Protein AF-A0A8J8PNK0-F1 (afdb_monomer)

Mean predicted aligned error: 3.41 Å

Secondary structure (DSSP, 8-state):
--HHHHHHHHHHHHHHHHHHHHHHHHHHHHHHHHS--S-S-HHHHHHHHHHHHHHHHHHHHHHHHHHTT-TTHHHHHHHHHHHHHHHHHHHHHHH---HHHHHHHHHHHHHHHHHHHHHHHHHHHHHHHH-

Sequence (131 aa):
MDLRSLNRIVLISSSVLYSVNVILSLSLFTLLLIKPLPISNPDVKAILTAVPLISGVFNALILGMISMSLKYAEYYGISKSVLAIIIYSAYWLYFKPPFDILIFIISIMALCLIQIVDLYYYARIQKEMFG

Foldseek 3Di:
DDLVVLLVVLLVLLVVLLVVLLVLLVVLLVVCVVVNFPDPDPVVRVVLSCVSVVLSVLSVVLNVCSNVVHPCSLVSLLVSLVVLLVSLVCCCVPRVDDPVSVVSSVVSNVSSVVSNVSSVSSVVSSVVVPD

Structure (mmCIF, N/CA/C/O backbone):
data_AF-A0A8J8PNK0-F1
#
_entry.id   AF-A0A8J8PNK0-F1
#
loop_
_atom_site.group_PDB
_atom_site.id
_atom_site.type_symbol
_atom_site.label_atom_id
_atom_site.label_alt_id
_atom_site.label_comp_id
_atom_site.label_asym_id
_atom_site.label_entity_id
_atom_site.label_seq_id
_atom_site.pdbx_PDB_ins_code
_atom_site.Cartn_x
_atom_site.Cartn_y
_atom_site.Cartn_z
_atom_site.occupancy
_atom_site.B_iso_or_equiv
_atom_site.auth_seq_id
_atom_site.auth_comp_id
_atom_site.auth_asym_id
_atom_site.auth_atom_id
_atom_site.pdbx_PDB_model_num
ATOM 1 N N . MET A 1 1 ? -9.483 -5.947 27.517 1.00 68.62 1 MET A N 1
ATOM 2 C CA . MET A 1 1 ? -8.935 -4.684 26.983 1.00 68.62 1 MET A CA 1
ATOM 3 C C . MET A 1 1 ? -10.112 -3.768 26.705 1.00 68.62 1 MET A C 1
ATOM 5 O O . MET A 1 1 ? -11.109 -4.277 26.209 1.00 68.62 1 MET A O 1
ATOM 9 N N . ASP A 1 2 ? -10.070 -2.496 27.095 1.00 88.62 2 ASP A N 1
ATOM 10 C CA . ASP A 1 2 ? -11.190 -1.584 26.848 1.00 88.62 2 ASP A CA 1
ATOM 11 C C . ASP A 1 2 ? -11.233 -1.141 25.377 1.00 88.62 2 ASP A C 1
ATOM 13 O O . ASP A 1 2 ? -10.234 -1.167 24.651 1.00 88.62 2 ASP A O 1
ATOM 17 N N . LEU A 1 3 ? -12.419 -0.731 24.938 1.00 86.81 3 LEU A N 1
ATOM 18 C CA . LEU A 1 3 ? -12.709 -0.443 23.536 1.00 86.81 3 LEU A CA 1
ATOM 19 C C . LEU A 1 3 ? -11.894 0.74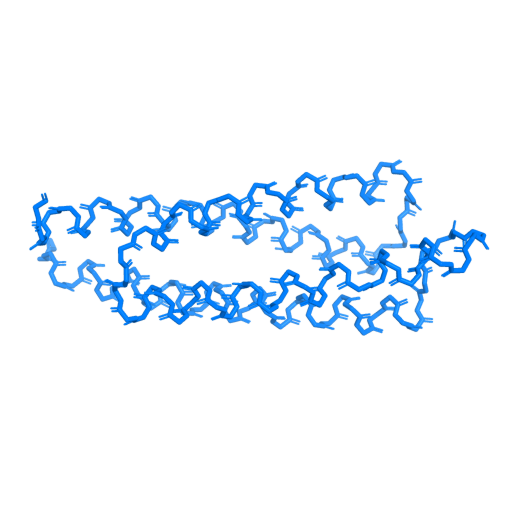5 22.993 1.00 86.81 3 LEU A C 1
ATOM 21 O O . LEU A 1 3 ? -11.477 0.748 21.836 1.00 86.81 3 LEU A O 1
ATOM 25 N N . ARG A 1 4 ? -11.573 1.722 23.854 1.00 86.69 4 ARG A N 1
ATOM 26 C CA . ARG A 1 4 ? -10.719 2.866 23.499 1.00 86.69 4 ARG A CA 1
ATOM 27 C C . ARG A 1 4 ? -9.266 2.456 23.281 1.00 86.69 4 ARG A C 1
ATOM 29 O O . ARG A 1 4 ? -8.643 2.955 22.344 1.00 86.69 4 ARG A O 1
ATOM 36 N N . SER A 1 5 ? -8.726 1.550 24.099 1.00 89.88 5 SER A N 1
ATOM 37 C CA . SER A 1 5 ? -7.367 1.043 23.883 1.00 89.88 5 SER A CA 1
ATOM 38 C C . SER A 1 5 ? -7.273 0.189 22.624 1.00 89.88 5 SER A C 1
ATOM 40 O O . SER A 1 5 ? -6.295 0.318 21.893 1.00 89.88 5 SER A O 1
ATOM 42 N N . LEU A 1 6 ? -8.293 -0.625 22.327 1.00 89.38 6 LEU A N 1
ATOM 43 C CA . LEU A 1 6 ? -8.363 -1.372 21.067 1.00 89.38 6 LEU A CA 1
ATOM 44 C C . LEU A 1 6 ? -8.383 -0.432 19.856 1.00 89.38 6 LEU A C 1
ATOM 46 O O . LEU A 1 6 ? -7.587 -0.616 18.939 1.00 89.38 6 LEU A O 1
ATOM 50 N N . ASN A 1 7 ? -9.209 0.620 19.887 1.00 90.06 7 ASN A N 1
ATOM 51 C CA . ASN A 1 7 ? -9.231 1.626 18.823 1.00 90.06 7 ASN A CA 1
ATOM 52 C C . ASN A 1 7 ? -7.860 2.297 18.651 1.00 90.06 7 ASN A C 1
ATOM 54 O O . ASN A 1 7 ? -7.367 2.439 17.537 1.00 90.06 7 ASN A O 1
ATOM 58 N N . ARG A 1 8 ? -7.195 2.664 19.754 1.00 91.19 8 ARG A N 1
ATOM 59 C CA . ARG A 1 8 ? -5.855 3.263 19.699 1.00 91.19 8 ARG A CA 1
ATOM 60 C C . ARG A 1 8 ? -4.831 2.321 19.063 1.00 91.19 8 ARG A C 1
ATOM 62 O O . ARG A 1 8 ? -4.023 2.790 18.269 1.00 91.19 8 ARG A O 1
ATOM 69 N N . ILE A 1 9 ? -4.860 1.029 19.394 1.00 92.50 9 ILE A N 1
ATOM 70 C CA . ILE A 1 9 ? -3.969 0.044 18.767 1.00 92.50 9 ILE A CA 1
ATOM 71 C C . ILE A 1 9 ? -4.207 -0.004 17.265 1.00 92.50 9 ILE A C 1
ATOM 73 O O . ILE A 1 9 ? -3.240 0.121 16.523 1.00 92.50 9 ILE A O 1
ATOM 77 N N . VAL A 1 10 ? -5.466 -0.117 16.839 1.00 92.62 10 VAL A N 1
ATOM 78 C CA . VAL A 1 10 ? -5.815 -0.200 15.415 1.00 92.62 10 VAL A CA 1
ATOM 79 C C . VAL A 1 10 ? -5.409 1.065 14.655 1.00 92.62 10 VAL A C 1
ATOM 81 O O . VAL A 1 10 ? -4.875 0.993 13.557 1.00 92.62 10 VAL A O 1
ATOM 84 N N . LEU A 1 11 ? -5.578 2.248 15.249 1.00 93.31 11 LEU A N 1
ATOM 85 C C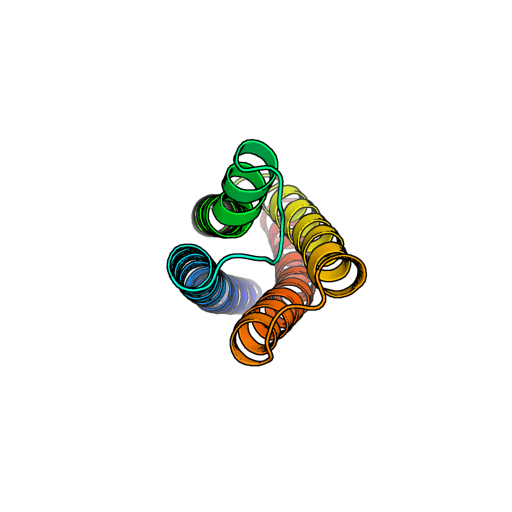A . LEU A 1 11 ? -5.128 3.495 14.624 1.00 93.31 11 LEU A CA 1
ATOM 86 C C . LEU A 1 11 ? -3.599 3.558 14.482 1.00 93.31 11 LEU A C 1
ATOM 88 O O . LEU A 1 11 ? -3.089 4.039 13.469 1.00 93.31 11 LEU A O 1
ATOM 92 N N . ILE A 1 12 ? -2.855 3.064 15.477 1.00 94.88 12 ILE A N 1
ATOM 93 C CA . ILE A 1 12 ? -1.388 3.013 15.425 1.00 94.88 12 ILE A CA 1
ATOM 94 C C . ILE A 1 12 ? -0.919 1.981 14.393 1.00 94.88 12 ILE A C 1
ATOM 96 O O . ILE A 1 12 ? -0.038 2.299 13.592 1.00 94.88 12 ILE A O 1
ATOM 100 N N . SER A 1 13 ? -1.499 0.777 14.371 1.00 94.88 13 SER A N 1
ATOM 101 C CA . SER A 1 13 ? -1.169 -0.244 13.369 1.00 94.88 13 SER A CA 1
ATOM 102 C C . SER A 1 13 ? -1.491 0.250 11.966 1.00 94.88 13 SER A C 1
ATOM 104 O O . SER A 1 13 ? -0.612 0.195 11.107 1.00 94.88 13 SER A O 1
ATOM 106 N N . SER A 1 14 ? -2.669 0.838 11.747 1.00 94.50 14 SER A N 1
ATOM 107 C CA . SER A 1 14 ? -3.025 1.503 10.491 1.00 94.50 14 SER A CA 1
ATOM 108 C C . SER A 1 14 ? -1.982 2.555 10.102 1.00 94.50 14 SER A C 1
ATOM 110 O O . SER A 1 14 ? -1.465 2.525 8.986 1.00 94.50 14 SER A O 1
ATOM 112 N N . SER A 1 15 ? -1.596 3.447 11.017 1.00 95.38 15 SER A N 1
ATOM 113 C CA . SER A 1 15 ? -0.586 4.476 10.738 1.00 95.38 15 SER A CA 1
ATOM 114 C C . SER A 1 15 ? 0.732 3.893 10.237 1.00 95.38 15 SER A C 1
ATOM 116 O O . SER A 1 15 ? 1.248 4.320 9.200 1.00 95.38 15 SER A O 1
ATOM 118 N N . VAL A 1 16 ? 1.238 2.856 10.904 1.00 97.06 16 VAL A N 1
ATOM 119 C CA . VAL A 1 16 ? 2.473 2.177 10.497 1.00 97.06 16 VAL A CA 1
ATOM 120 C C . VAL A 1 16 ? 2.294 1.468 9.155 1.00 97.06 16 VAL A C 1
ATOM 122 O O . VAL A 1 16 ? 3.074 1.702 8.233 1.00 97.06 16 VAL A O 1
ATOM 125 N N . LEU A 1 17 ? 1.259 0.638 9.012 1.00 97.12 17 LEU A N 1
ATOM 126 C CA . LEU A 1 17 ? 1.035 -0.181 7.818 1.00 97.12 17 LEU A CA 1
ATOM 127 C C . LEU A 1 17 ? 0.881 0.674 6.560 1.00 97.12 17 LEU A C 1
ATOM 129 O O . LEU A 1 17 ? 1.538 0.416 5.550 1.00 97.12 17 LEU A O 1
ATOM 133 N N . TYR A 1 18 ? 0.047 1.714 6.622 1.00 97.19 18 TYR A N 1
ATOM 134 C CA . TYR A 1 18 ? -0.170 2.599 5.483 1.00 97.19 18 TYR A CA 1
ATOM 135 C C . TYR A 1 18 ? 1.062 3.443 5.173 1.00 97.19 18 TYR A C 1
ATOM 137 O O . TYR A 1 18 ? 1.407 3.560 3.999 1.00 97.19 18 TYR A O 1
ATOM 145 N N . SER A 1 19 ? 1.776 3.957 6.179 1.00 97.69 19 SER A N 1
ATOM 146 C CA . SER A 1 19 ? 3.006 4.729 5.949 1.00 97.69 19 SER A CA 1
ATOM 147 C C . SER A 1 19 ? 4.095 3.888 5.284 1.00 97.69 19 SER A C 1
ATOM 149 O O . SER A 1 19 ? 4.707 4.323 4.309 1.00 97.69 19 SER A O 1
ATOM 151 N N . VAL A 1 20 ? 4.301 2.650 5.745 1.00 97.94 20 VAL A N 1
ATOM 152 C CA . VAL A 1 20 ? 5.256 1.726 5.115 1.00 97.94 20 VAL A CA 1
ATOM 153 C C . VAL A 1 20 ? 4.825 1.410 3.683 1.00 97.94 20 VAL A C 1
ATOM 155 O O . VAL A 1 20 ? 5.653 1.439 2.774 1.00 97.94 20 VAL A O 1
ATOM 158 N N . ASN A 1 21 ? 3.531 1.175 3.442 1.00 97.12 21 ASN A N 1
ATOM 159 C CA . ASN A 1 21 ? 3.032 0.895 2.096 1.00 97.12 21 ASN A CA 1
ATOM 160 C C . ASN A 1 21 ? 3.196 2.109 1.153 1.00 97.12 21 ASN A C 1
ATOM 162 O O . ASN A 1 21 ? 3.552 1.934 -0.013 1.00 97.12 21 ASN A O 1
ATOM 166 N N . VAL A 1 22 ? 3.028 3.345 1.644 1.00 98.00 22 VAL A N 1
ATOM 167 C CA . VAL A 1 22 ? 3.347 4.577 0.891 1.00 98.00 22 VAL A CA 1
ATOM 168 C C . VAL A 1 22 ? 4.822 4.605 0.495 1.00 98.00 22 VAL A C 1
ATOM 170 O O . VAL A 1 22 ? 5.127 4.793 -0.683 1.00 98.00 22 VAL A O 1
ATOM 173 N N . ILE A 1 23 ? 5.729 4.379 1.451 1.00 98.12 23 ILE A N 1
ATOM 174 C CA . ILE A 1 23 ? 7.178 4.392 1.204 1.00 98.12 23 ILE A CA 1
ATOM 175 C C . ILE A 1 23 ? 7.541 3.350 0.146 1.00 98.12 23 ILE A C 1
ATOM 177 O O . ILE A 1 23 ? 8.154 3.696 -0.861 1.00 98.12 23 ILE A O 1
ATOM 181 N N . LEU A 1 24 ? 7.101 2.101 0.314 1.00 97.69 24 LEU A N 1
ATOM 182 C CA . LEU A 1 24 ? 7.387 1.032 -0.646 1.00 97.69 24 LEU A CA 1
ATOM 183 C C . LEU A 1 24 ? 6.806 1.320 -2.033 1.00 97.69 24 LEU A C 1
ATOM 185 O O . LEU A 1 24 ? 7.457 1.044 -3.038 1.00 97.69 24 LEU A O 1
ATOM 189 N N . SER A 1 25 ? 5.608 1.903 -2.099 1.00 97.50 25 SER A N 1
ATOM 190 C CA . SER A 1 25 ? 4.965 2.284 -3.359 1.00 97.50 25 SER A CA 1
ATOM 191 C C . SER A 1 25 ? 5.762 3.364 -4.106 1.00 97.50 25 SER A C 1
ATOM 193 O O . SER A 1 25 ? 5.976 3.248 -5.314 1.00 97.50 25 SER A O 1
ATOM 195 N N . LEU A 1 26 ? 6.264 4.381 -3.396 1.00 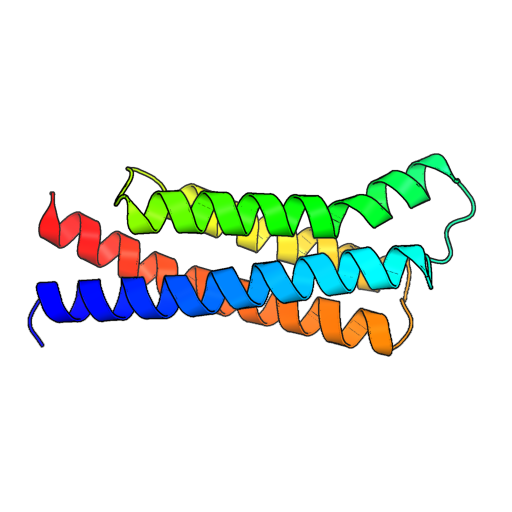97.56 26 LEU A N 1
ATOM 196 C CA . LEU A 1 26 ? 7.125 5.428 -3.961 1.00 97.56 26 LEU A CA 1
ATOM 197 C C . LEU A 1 26 ? 8.504 4.892 -4.364 1.00 97.56 26 LEU A C 1
ATOM 199 O O . LEU A 1 26 ? 9.033 5.261 -5.417 1.00 97.56 26 LEU A O 1
ATOM 203 N N . SER A 1 27 ? 9.081 3.992 -3.567 1.00 97.38 27 SER A N 1
ATOM 204 C CA . SER A 1 27 ? 10.330 3.312 -3.911 1.00 97.38 27 SER A CA 1
ATOM 205 C C . SER A 1 27 ? 10.173 2.466 -5.174 1.00 97.38 27 SER A C 1
ATOM 207 O O . SER A 1 27 ? 11.017 2.550 -6.063 1.00 97.38 27 SER A O 1
ATOM 209 N N . LEU A 1 28 ? 9.072 1.717 -5.306 1.00 96.88 28 LEU A N 1
ATOM 210 C CA . LEU A 1 28 ? 8.777 0.932 -6.504 1.00 96.88 28 LEU A CA 1
ATOM 211 C C . LEU A 1 28 ? 8.575 1.827 -7.733 1.00 96.88 28 LEU A C 1
ATOM 213 O O . LEU A 1 28 ? 9.129 1.533 -8.788 1.00 96.88 28 LEU A O 1
ATOM 217 N N . PHE A 1 29 ? 7.839 2.934 -7.602 1.00 97.19 29 PHE A N 1
ATOM 218 C CA . PHE A 1 29 ? 7.710 3.938 -8.665 1.00 97.19 29 PHE A CA 1
ATOM 219 C C . PHE A 1 29 ? 9.084 4.428 -9.144 1.00 97.19 29 PHE A C 1
ATOM 221 O O . PHE A 1 29 ? 9.390 4.386 -10.334 1.00 97.19 29 PHE A O 1
ATOM 228 N N . THR A 1 30 ? 9.936 4.827 -8.199 1.00 96.50 30 THR A N 1
ATOM 229 C CA . THR A 1 30 ? 11.285 5.331 -8.487 1.00 96.50 30 THR A CA 1
ATOM 230 C C . THR A 1 30 ? 12.147 4.263 -9.160 1.00 96.50 30 THR A C 1
ATOM 232 O O . THR A 1 30 ? 12.848 4.542 -10.130 1.00 96.50 30 THR A O 1
ATOM 235 N N . LEU A 1 31 ? 12.056 3.015 -8.696 1.00 95.81 31 LEU A N 1
ATOM 236 C CA . LEU A 1 31 ? 12.778 1.895 -9.289 1.00 95.81 31 LEU A CA 1
ATOM 237 C C . LEU A 1 31 ? 12.319 1.618 -10.725 1.00 95.81 31 LEU A C 1
ATOM 239 O O . LEU A 1 31 ? 13.165 1.378 -11.578 1.00 95.81 31 LEU A O 1
ATOM 243 N N . LEU A 1 32 ? 11.018 1.707 -11.016 1.00 95.06 32 LEU A N 1
ATOM 244 C CA . LEU A 1 32 ? 10.474 1.527 -12.367 1.00 95.06 32 LEU A CA 1
ATOM 245 C C . LEU A 1 32 ? 10.836 2.667 -13.331 1.00 95.06 32 LEU A C 1
ATOM 247 O O . LEU A 1 32 ? 10.844 2.450 -14.542 1.00 95.06 32 LEU A O 1
ATOM 251 N N . LEU A 1 33 ? 11.165 3.862 -12.831 1.00 94.69 33 LEU A N 1
ATOM 252 C CA . LEU A 1 33 ? 11.733 4.927 -13.666 1.00 94.69 33 LEU A CA 1
ATOM 253 C C . LEU A 1 33 ? 13.167 4.603 -14.108 1.00 94.69 33 LEU A C 1
ATOM 255 O O . LEU A 1 33 ? 13.540 4.902 -15.239 1.00 94.69 33 LEU A O 1
ATOM 259 N N . ILE A 1 34 ? 13.960 3.982 -13.231 1.00 93.75 34 ILE A N 1
ATOM 260 C CA . ILE A 1 34 ? 15.369 3.639 -13.495 1.00 93.75 34 ILE A CA 1
ATOM 261 C C . ILE A 1 34 ? 15.479 2.324 -14.280 1.00 93.75 34 ILE A C 1
ATOM 263 O O . ILE A 1 34 ? 16.258 2.212 -15.224 1.00 93.75 34 ILE A O 1
ATOM 267 N N . LYS A 1 35 ? 14.699 1.317 -13.881 1.00 91.19 35 LYS A N 1
ATOM 268 C CA . LYS A 1 35 ? 14.636 -0.028 -14.462 1.00 91.19 35 LYS A CA 1
ATOM 269 C C . LYS A 1 35 ? 13.193 -0.308 -14.910 1.00 91.19 35 LYS A C 1
ATOM 271 O O . LYS A 1 35 ? 12.440 -0.950 -14.175 1.00 91.19 35 LYS A O 1
ATOM 276 N N . PRO A 1 36 ? 12.776 0.189 -16.085 1.00 88.88 36 PRO A N 1
ATOM 277 C CA . PRO A 1 36 ? 11.406 0.025 -1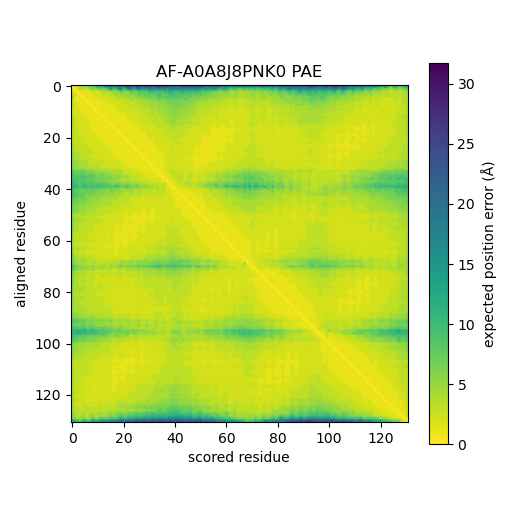6.548 1.00 88.88 36 PRO A CA 1
ATOM 278 C C . PRO A 1 36 ? 11.063 -1.433 -16.856 1.00 88.88 36 PRO A C 1
ATOM 280 O O . PRO A 1 36 ? 11.929 -2.252 -17.166 1.00 88.88 36 PRO A O 1
ATOM 283 N N . LEU A 1 37 ? 9.764 -1.737 -16.818 1.00 88.06 37 LEU A N 1
ATOM 284 C CA . LEU A 1 37 ? 9.238 -3.023 -17.271 1.00 88.06 37 LEU A CA 1
ATOM 285 C C . LEU A 1 37 ? 9.590 -3.260 -18.755 1.00 88.06 37 LEU A C 1
ATOM 287 O O . LEU A 1 37 ? 9.657 -2.292 -19.522 1.00 88.06 37 LEU A O 1
ATOM 291 N N . PRO A 1 38 ? 9.776 -4.525 -19.183 1.00 88.06 38 PRO A N 1
ATOM 292 C CA . PRO A 1 38 ? 10.136 -4.884 -20.556 1.00 88.06 38 PRO A CA 1
ATOM 293 C C . PRO A 1 38 ? 8.945 -4.716 -21.518 1.00 88.06 38 PRO A C 1
ATOM 295 O O . PRO A 1 38 ? 8.378 -5.682 -22.020 1.00 88.06 38 PRO A O 1
ATOM 298 N N . ILE A 1 39 ? 8.539 -3.467 -21.752 1.00 88.50 39 ILE A N 1
ATOM 299 C CA . ILE A 1 39 ? 7.365 -3.084 -22.541 1.00 88.50 39 ILE A CA 1
ATOM 300 C C . ILE A 1 39 ? 7.816 -2.188 -23.690 1.00 88.50 39 ILE A C 1
ATOM 302 O O . ILE A 1 39 ? 8.450 -1.153 -23.478 1.00 88.50 39 ILE A O 1
ATOM 306 N N . SER A 1 40 ? 7.469 -2.587 -24.913 1.00 89.44 40 SER A N 1
ATOM 307 C CA . SER A 1 40 ? 7.842 -1.876 -26.138 1.00 89.44 40 SER A CA 1
ATOM 308 C C . SER A 1 40 ? 7.047 -0.585 -26.342 1.00 89.44 40 SER A C 1
ATOM 310 O O . SER A 1 40 ? 7.606 0.410 -26.796 1.00 89.44 40 SER A O 1
ATOM 312 N N . ASN A 1 41 ? 5.757 -0.580 -25.988 1.00 93.25 41 ASN A N 1
ATOM 313 C CA . ASN A 1 41 ? 4.899 0.592 -26.137 1.00 93.25 41 ASN A CA 1
ATOM 314 C C . ASN A 1 41 ? 5.207 1.643 -25.039 1.00 93.25 41 ASN A C 1
ATOM 316 O O . ASN A 1 41 ? 5.047 1.341 -23.850 1.00 93.25 41 ASN A O 1
ATOM 320 N N . PRO A 1 42 ? 5.630 2.869 -25.406 1.00 89.81 42 PRO A N 1
ATOM 321 C CA . PRO A 1 42 ? 6.033 3.895 -24.446 1.00 89.81 42 PRO A CA 1
ATOM 322 C C . PRO A 1 42 ? 4.875 4.422 -23.589 1.00 89.81 42 PRO A C 1
ATOM 324 O O . PRO A 1 42 ? 5.092 4.681 -22.405 1.00 89.81 42 PRO A O 1
ATOM 327 N N . ASP A 1 43 ? 3.664 4.516 -24.137 1.00 92.56 43 ASP A N 1
ATOM 328 C CA . ASP A 1 43 ? 2.483 5.014 -23.422 1.00 92.56 43 ASP A CA 1
ATOM 329 C C . ASP A 1 43 ? 2.045 4.016 -22.349 1.00 92.56 43 ASP A C 1
ATOM 331 O O . ASP A 1 43 ? 1.867 4.362 -21.180 1.00 92.56 43 ASP A O 1
ATOM 335 N N . VAL A 1 44 ? 1.962 2.735 -22.723 1.00 90.81 44 VAL A N 1
ATOM 336 C CA . VAL A 1 44 ? 1.625 1.645 -21.793 1.00 90.81 44 VAL A CA 1
ATOM 337 C C . VAL A 1 44 ? 2.668 1.546 -20.683 1.00 90.81 44 VAL A C 1
ATOM 339 O O . VAL A 1 44 ? 2.324 1.397 -19.510 1.00 90.81 44 VAL A O 1
ATOM 342 N N . LYS A 1 45 ? 3.950 1.685 -21.035 1.00 91.75 45 LYS A N 1
ATOM 343 C CA . LYS A 1 45 ? 5.047 1.718 -20.068 1.00 91.75 45 LYS A CA 1
ATOM 344 C C . LYS A 1 45 ? 4.888 2.874 -19.077 1.00 91.75 45 LYS A C 1
ATOM 346 O O . LYS A 1 45 ? 5.015 2.643 -17.881 1.00 91.75 45 LYS A O 1
ATOM 351 N N . ALA A 1 46 ? 4.575 4.085 -19.538 1.00 92.06 46 ALA A N 1
ATOM 352 C CA . ALA A 1 46 ? 4.378 5.241 -18.661 1.00 92.06 46 ALA A CA 1
ATOM 353 C C . ALA A 1 46 ? 3.207 5.036 -17.685 1.00 92.06 46 ALA A C 1
ATOM 355 O O . ALA A 1 46 ? 3.354 5.282 -16.486 1.00 92.06 46 ALA A O 1
ATOM 356 N N . ILE A 1 47 ? 2.077 4.517 -18.178 1.00 93.00 47 ILE A N 1
ATOM 357 C CA . ILE A 1 47 ? 0.898 4.211 -17.355 1.00 93.00 47 ILE A CA 1
ATOM 358 C C . ILE A 1 47 ? 1.254 3.192 -16.268 1.00 93.00 47 ILE A C 1
ATOM 360 O O . ILE A 1 47 ? 0.983 3.422 -15.089 1.00 93.00 47 ILE A O 1
ATOM 364 N N . LEU A 1 48 ? 1.900 2.085 -16.639 1.00 92.88 48 LEU A N 1
ATOM 365 C CA . LEU A 1 48 ? 2.251 1.024 -15.693 1.00 92.88 48 LEU A CA 1
ATOM 366 C C . LEU A 1 48 ? 3.341 1.453 -14.707 1.00 92.88 48 LEU A C 1
ATOM 368 O O . LEU A 1 48 ? 3.324 1.041 -13.545 1.00 92.88 48 LEU A O 1
ATOM 372 N N . THR A 1 49 ? 4.255 2.326 -15.122 1.00 94.38 49 THR A N 1
ATOM 373 C CA . THR A 1 49 ? 5.205 2.942 -14.198 1.00 94.38 49 THR A CA 1
ATOM 374 C C . THR A 1 49 ? 4.495 3.840 -13.189 1.00 94.38 49 THR A C 1
ATOM 376 O O . THR A 1 49 ? 4.919 3.859 -12.046 1.00 94.38 49 THR A O 1
ATOM 379 N N . ALA A 1 50 ? 3.401 4.527 -13.538 1.00 95.69 50 ALA A N 1
ATOM 380 C CA . ALA A 1 50 ? 2.676 5.417 -12.621 1.00 95.69 50 ALA A CA 1
ATOM 381 C C . ALA A 1 50 ? 1.801 4.693 -11.576 1.00 95.69 50 ALA A C 1
ATOM 383 O O . ALA A 1 50 ? 1.476 5.267 -10.536 1.00 95.69 50 ALA A O 1
ATOM 384 N N . VAL A 1 51 ? 1.427 3.432 -11.804 1.00 95.81 51 VAL A N 1
ATOM 385 C CA . VAL A 1 51 ? 0.545 2.659 -10.905 1.00 95.81 51 VAL A CA 1
ATOM 386 C C . VAL A 1 51 ? 1.018 2.623 -9.442 1.00 95.81 51 VAL A C 1
ATOM 388 O O . VAL A 1 51 ? 0.189 2.868 -8.562 1.00 95.81 51 VAL A O 1
ATOM 391 N N . PRO A 1 52 ? 2.301 2.360 -9.115 1.00 96.69 52 PRO A N 1
ATOM 392 C CA . PRO A 1 52 ? 2.758 2.397 -7.730 1.00 96.69 52 PRO A CA 1
ATOM 393 C C . PRO A 1 52 ? 2.611 3.777 -7.095 1.00 96.69 52 PRO A C 1
ATOM 395 O O . PRO A 1 52 ? 2.192 3.865 -5.947 1.00 96.69 52 PRO A O 1
ATOM 398 N N . LEU A 1 53 ? 2.854 4.858 -7.840 1.00 96.81 53 LEU A N 1
ATOM 399 C CA . LEU A 1 53 ? 2.633 6.213 -7.334 1.00 96.81 53 LEU A CA 1
ATOM 400 C C . LEU A 1 53 ? 1.159 6.428 -6.969 1.00 96.81 53 LEU A C 1
ATOM 402 O O . LEU A 1 53 ? 0.860 6.882 -5.866 1.00 96.81 53 LEU A O 1
ATOM 406 N N . ILE A 1 54 ? 0.241 6.033 -7.855 1.00 96.44 54 ILE A N 1
ATOM 407 C CA . ILE A 1 54 ? -1.206 6.110 -7.612 1.00 96.44 54 ILE A CA 1
ATOM 408 C C . ILE A 1 54 ? -1.581 5.297 -6.362 1.00 96.44 54 ILE A C 1
ATOM 410 O O . ILE A 1 54 ? -2.271 5.804 -5.478 1.00 96.44 54 ILE A O 1
ATOM 414 N N . SER A 1 55 ? -1.075 4.067 -6.234 1.00 95.88 55 SER A N 1
ATOM 415 C CA . SER A 1 55 ? -1.271 3.227 -5.041 1.00 95.88 55 SER A CA 1
ATOM 416 C C . SER A 1 55 ? -0.774 3.910 -3.760 1.00 95.88 55 SER A C 1
ATOM 418 O O . SER A 1 55 ? -1.468 3.879 -2.739 1.00 95.88 55 SER A O 1
ATOM 420 N N . GLY A 1 56 ? 0.393 4.562 -3.812 1.00 96.56 56 GLY A N 1
ATOM 421 C CA . GLY A 1 56 ? 0.952 5.345 -2.709 1.00 96.56 56 GLY A CA 1
ATOM 422 C C . GLY A 1 56 ? 0.045 6.506 -2.300 1.00 96.56 56 GLY A C 1
ATOM 423 O O . GLY A 1 56 ? -0.265 6.652 -1.121 1.00 96.56 56 GLY A O 1
ATOM 424 N N . VAL A 1 57 ? -0.462 7.277 -3.264 1.00 97.44 57 VAL A N 1
ATOM 425 C CA . VAL A 1 57 ? -1.401 8.381 -2.998 1.00 97.44 57 VAL A CA 1
ATOM 426 C C . VAL A 1 57 ? -2.677 7.871 -2.329 1.00 97.44 57 VAL A C 1
ATOM 428 O O . VAL A 1 57 ? -3.086 8.412 -1.304 1.00 97.44 57 VAL A O 1
ATOM 431 N N . PHE A 1 58 ? -3.280 6.794 -2.841 1.00 97.06 58 PHE A N 1
ATOM 432 C CA . PHE A 1 58 ? -4.479 6.232 -2.216 1.00 97.06 58 PHE A CA 1
ATOM 433 C C . PHE A 1 58 ? -4.217 5.703 -0.804 1.00 97.06 58 PHE A C 1
ATOM 435 O O . PHE A 1 58 ? -5.050 5.916 0.071 1.00 97.06 58 PHE A O 1
ATOM 442 N N . ASN A 1 59 ? -3.069 5.065 -0.544 1.00 96.81 59 ASN A N 1
ATOM 443 C CA . ASN A 1 59 ? -2.702 4.667 0.820 1.00 96.81 59 ASN A CA 1
ATOM 444 C C . ASN A 1 59 ? -2.661 5.878 1.768 1.00 96.81 59 ASN A C 1
ATOM 446 O O . ASN A 1 59 ? -3.198 5.804 2.870 1.00 96.81 59 ASN A O 1
ATOM 450 N N . ALA A 1 60 ? -2.056 6.990 1.343 1.00 97.12 60 ALA A N 1
ATOM 451 C CA . ALA A 1 60 ? -1.992 8.205 2.152 1.00 97.12 60 ALA A CA 1
ATOM 452 C C . ALA A 1 60 ? -3.386 8.806 2.403 1.00 97.12 60 ALA A C 1
ATOM 454 O O . ALA A 1 60 ? -3.693 9.206 3.525 1.00 97.12 60 ALA A O 1
ATOM 455 N N . LEU A 1 61 ? -4.254 8.813 1.384 1.00 97.00 61 LEU A N 1
ATOM 456 C CA . LEU A 1 61 ? -5.641 9.261 1.526 1.00 97.00 61 LEU A CA 1
ATOM 457 C C . LEU A 1 61 ? -6.410 8.393 2.526 1.00 97.00 61 LEU A C 1
ATOM 459 O O . LEU A 1 61 ? -7.018 8.930 3.448 1.00 97.00 61 LEU A O 1
ATOM 463 N N . ILE A 1 62 ? -6.339 7.066 2.395 1.00 96.31 62 ILE A N 1
ATOM 464 C CA . ILE A 1 62 ? -7.026 6.130 3.295 1.00 96.31 62 ILE A CA 1
ATOM 465 C C . ILE A 1 62 ? -6.514 6.279 4.733 1.00 96.31 62 ILE A C 1
ATOM 467 O O . ILE A 1 62 ? -7.317 6.307 5.662 1.00 96.31 62 ILE A O 1
ATOM 471 N N . LEU A 1 63 ? -5.206 6.459 4.931 1.00 96.50 63 LEU A N 1
ATOM 472 C CA . LEU A 1 63 ? -4.647 6.755 6.250 1.00 96.50 63 LEU A CA 1
ATOM 473 C C . LEU A 1 63 ? -5.252 8.030 6.856 1.00 96.50 63 LEU A C 1
ATOM 475 O O . LEU A 1 63 ? -5.613 8.042 8.034 1.00 96.50 63 LEU A O 1
ATOM 479 N N . GLY A 1 64 ? -5.399 9.088 6.056 1.00 95.31 64 GLY A N 1
ATOM 480 C CA . GLY A 1 64 ? -6.080 10.312 6.477 1.00 95.31 64 GLY A CA 1
ATOM 481 C C . GLY A 1 64 ? -7.533 10.052 6.881 1.00 95.31 64 GLY A C 1
ATOM 482 O O . GLY A 1 64 ? -7.962 10.495 7.946 1.00 95.31 64 GLY A O 1
ATOM 483 N N . MET A 1 65 ? -8.264 9.265 6.087 1.00 95.25 65 MET A N 1
ATOM 484 C CA . MET A 1 65 ? -9.652 8.892 6.382 1.00 95.25 65 MET A CA 1
ATOM 485 C C . MET A 1 65 ? -9.783 8.113 7.696 1.00 95.25 65 MET A C 1
ATOM 487 O O . MET A 1 65 ? -10.639 8.446 8.512 1.00 95.25 65 MET A O 1
ATOM 491 N N . ILE A 1 66 ? -8.921 7.116 7.924 1.00 93.75 66 ILE A N 1
ATOM 492 C CA . ILE A 1 66 ? -8.896 6.313 9.158 1.00 93.75 66 ILE A CA 1
ATOM 493 C C . ILE A 1 66 ? -8.583 7.207 10.362 1.00 93.75 66 ILE A C 1
ATOM 495 O O . ILE A 1 66 ? -9.271 7.150 11.380 1.00 93.75 66 ILE A O 1
ATOM 499 N N . SER A 1 67 ? -7.579 8.078 10.224 1.00 91.38 67 SER A N 1
ATOM 500 C CA . SER A 1 67 ? -7.133 8.991 11.285 1.00 91.38 67 SER A CA 1
ATOM 501 C C . SER A 1 67 ? -8.222 9.987 11.693 1.00 91.38 67 SER A C 1
ATOM 503 O O . SER A 1 67 ? -8.353 10.317 12.869 1.00 91.38 67 SER A O 1
ATOM 505 N N . MET A 1 68 ? -9.035 10.437 10.734 1.00 91.00 68 MET A N 1
ATOM 506 C CA . MET A 1 68 ? -10.197 11.305 10.964 1.00 91.00 68 MET A CA 1
ATOM 507 C C . MET A 1 68 ? -11.472 10.532 11.329 1.00 91.00 68 MET A C 1
ATOM 509 O O . MET A 1 68 ? -12.515 11.144 11.538 1.00 91.00 68 MET A O 1
ATOM 513 N N . SER A 1 69 ? -11.401 9.200 11.411 1.00 87.56 69 SER A N 1
ATOM 514 C CA . SER A 1 69 ? -12.546 8.315 11.648 1.00 87.56 69 SER A CA 1
ATOM 515 C C . SER A 1 69 ? -13.716 8.556 10.685 1.00 87.56 69 SER A C 1
ATOM 517 O O . SER A 1 69 ? -14.879 8.588 11.084 1.00 87.56 69 SER A O 1
ATOM 519 N N . LEU A 1 70 ? -13.406 8.772 9.402 1.00 89.06 70 LEU A N 1
ATOM 520 C CA . LEU A 1 70 ? -14.425 9.012 8.384 1.00 89.06 70 LEU A CA 1
ATOM 521 C C . LEU A 1 70 ? -15.211 7.739 8.077 1.00 89.06 70 LEU A C 1
ATOM 523 O O . LEU A 1 70 ? -14.659 6.643 7.970 1.00 89.06 70 LEU A O 1
ATOM 527 N N . LYS A 1 71 ? -16.512 7.917 7.844 1.00 84.44 71 LYS A N 1
ATOM 528 C CA . LYS A 1 71 ? -17.400 6.832 7.435 1.00 84.44 71 LYS A CA 1
ATOM 529 C C . LYS A 1 71 ? -16.890 6.184 6.143 1.00 84.44 71 LYS A C 1
ATOM 531 O O . LYS A 1 71 ? -16.536 6.883 5.193 1.00 84.44 71 LYS A O 1
ATOM 536 N N . TYR A 1 72 ? -16.926 4.856 6.104 1.00 87.38 72 TYR A N 1
ATOM 537 C CA . TYR A 1 72 ? -16.538 4.018 4.970 1.00 87.38 72 TYR A CA 1
ATOM 538 C C . TYR A 1 72 ? -15.038 3.947 4.650 1.00 87.38 72 TYR A C 1
ATOM 540 O O . TYR A 1 72 ? -14.679 3.368 3.620 1.00 87.38 72 TYR A O 1
ATOM 548 N N . ALA A 1 73 ? -14.151 4.488 5.493 1.00 91.56 73 ALA A N 1
ATOM 549 C CA . ALA A 1 73 ? -12.700 4.378 5.305 1.00 91.56 73 ALA A CA 1
ATOM 550 C C . ALA A 1 73 ? -12.242 2.918 5.109 1.00 91.56 73 ALA A C 1
ATOM 552 O O . ALA A 1 73 ? -11.378 2.636 4.275 1.00 91.56 73 ALA A O 1
ATOM 553 N N . GLU A 1 74 ? -12.888 1.980 5.802 1.00 92.88 74 GLU A N 1
ATOM 554 C CA . GLU A 1 74 ? -12.682 0.540 5.680 1.00 92.88 74 GLU A CA 1
ATOM 555 C C . GLU A 1 74 ? -12.980 0.004 4.277 1.00 92.88 74 GLU A C 1
ATOM 557 O O . GLU A 1 74 ? -12.189 -0.765 3.733 1.00 92.88 74 GLU A O 1
ATOM 562 N N . TYR A 1 75 ? -14.069 0.443 3.642 1.00 93.00 75 TYR A N 1
ATOM 563 C CA . TYR A 1 75 ? -14.456 -0.051 2.320 1.00 93.00 75 TYR A CA 1
ATOM 564 C C . TYR A 1 75 ? -13.490 0.438 1.246 1.00 93.00 75 TYR A C 1
ATOM 566 O O . TYR A 1 75 ? -13.086 -0.344 0.380 1.00 93.00 75 TYR A O 1
ATOM 574 N N . TYR A 1 76 ? -13.076 1.706 1.318 1.00 94.44 76 TYR A N 1
ATOM 575 C CA . TYR A 1 76 ? -12.068 2.251 0.407 1.00 94.44 76 TYR A CA 1
ATOM 576 C C . TYR A 1 76 ? -10.717 1.557 0.597 1.00 94.44 76 TYR A C 1
ATOM 578 O O . TYR A 1 76 ? -10.080 1.177 -0.388 1.00 94.44 76 TYR A O 1
ATOM 586 N N . GLY A 1 77 ? -10.314 1.319 1.847 1.00 94.69 77 GLY A N 1
ATOM 587 C CA . GLY A 1 77 ? -9.080 0.613 2.172 1.00 94.69 77 GLY A CA 1
ATOM 588 C C . GLY A 1 77 ? -9.047 -0.832 1.671 1.00 94.69 77 GLY A C 1
ATOM 589 O O . GLY A 1 77 ? -8.073 -1.238 1.029 1.00 94.69 77 GLY A O 1
ATOM 590 N N . ILE A 1 78 ? -10.124 -1.595 1.886 1.00 95.25 78 ILE A N 1
ATOM 591 C CA . ILE A 1 78 ? -10.240 -2.983 1.415 1.00 95.25 78 ILE A CA 1
ATOM 592 C C . ILE A 1 78 ? -10.238 -3.016 -0.113 1.00 95.25 78 ILE A C 1
ATOM 594 O O . ILE A 1 78 ? -9.444 -3.744 -0.708 1.00 95.25 78 ILE A O 1
ATOM 598 N N . SER A 1 79 ? -11.069 -2.191 -0.756 1.00 95.00 79 SER A N 1
ATOM 599 C CA . SER A 1 79 ? -11.187 -2.155 -2.220 1.00 95.00 79 SER A CA 1
ATOM 600 C C . SER A 1 79 ? -9.849 -1.833 -2.880 1.00 95.00 79 SER A C 1
ATOM 602 O O . SER A 1 79 ? -9.425 -2.520 -3.810 1.00 95.00 79 SER A O 1
ATOM 604 N N . LYS A 1 80 ? -9.133 -0.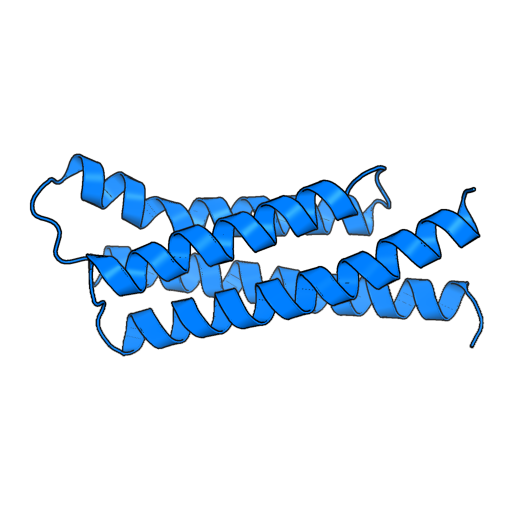833 -2.353 1.00 95.62 80 LYS A N 1
ATOM 605 C CA . LYS A 1 80 ? -7.798 -0.470 -2.832 1.00 95.62 80 LYS A CA 1
ATOM 606 C C . LYS A 1 80 ? -6.796 -1.603 -2.635 1.00 95.62 80 LYS A C 1
ATOM 608 O O . LYS A 1 80 ? -5.994 -1.863 -3.529 1.00 95.62 80 LYS A O 1
ATOM 613 N N . SER A 1 81 ? -6.814 -2.259 -1.478 1.00 96.50 81 SER A N 1
ATOM 614 C CA . SER A 1 81 ? -5.880 -3.345 -1.157 1.00 96.50 81 SER A CA 1
ATOM 615 C C . SER A 1 81 ? -6.084 -4.548 -2.079 1.00 96.50 81 SER A C 1
ATOM 617 O O . SER A 1 81 ? -5.113 -5.072 -2.625 1.00 96.50 81 SER A O 1
ATOM 619 N N . VAL A 1 82 ? -7.340 -4.925 -2.336 1.00 96.81 82 VAL A N 1
ATOM 620 C CA . VAL A 1 82 ? -7.704 -5.978 -3.297 1.00 96.81 82 VAL A CA 1
ATOM 621 C C . VAL A 1 82 ? -7.269 -5.600 -4.712 1.00 96.81 82 VAL A C 1
ATOM 623 O O . VAL A 1 82 ? -6.626 -6.400 -5.392 1.00 96.81 82 VAL A O 1
ATOM 626 N N . LEU A 1 83 ? -7.552 -4.370 -5.148 1.00 96.44 83 LEU A N 1
ATOM 627 C CA . LEU A 1 83 ? -7.159 -3.901 -6.476 1.00 96.44 83 LEU A CA 1
ATOM 628 C C . LEU A 1 83 ? -5.634 -3.914 -6.655 1.00 96.44 83 LEU A C 1
ATOM 630 O O . LEU A 1 83 ? -5.139 -4.372 -7.683 1.00 96.44 83 LEU A O 1
ATOM 634 N N . ALA A 1 84 ? -4.883 -3.470 -5.644 1.00 95.50 84 ALA A N 1
ATOM 635 C CA . ALA A 1 84 ? -3.425 -3.508 -5.660 1.00 95.50 84 ALA A CA 1
ATOM 636 C C . ALA A 1 84 ? -2.898 -4.945 -5.795 1.00 95.50 84 ALA A C 1
ATOM 638 O O . ALA A 1 84 ? -2.025 -5.196 -6.621 1.00 95.50 84 ALA A O 1
ATOM 639 N N . ILE A 1 85 ? -3.458 -5.900 -5.044 1.00 96.88 85 ILE A N 1
ATOM 640 C CA . ILE A 1 85 ? -3.101 -7.325 -5.143 1.00 96.88 85 ILE A CA 1
ATOM 641 C C . ILE A 1 85 ? -3.321 -7.846 -6.566 1.00 96.88 85 ILE A C 1
ATOM 643 O O . ILE A 1 85 ? -2.428 -8.486 -7.122 1.00 96.88 85 ILE A O 1
ATOM 647 N N . ILE A 1 86 ? -4.468 -7.544 -7.179 1.00 96.75 86 ILE A N 1
ATOM 648 C CA . ILE A 1 86 ? -4.791 -7.977 -8.546 1.00 96.75 86 ILE A CA 1
ATOM 649 C C . ILE A 1 86 ? -3.802 -7.382 -9.554 1.00 96.75 86 ILE A C 1
ATOM 651 O O . ILE A 1 86 ? -3.218 -8.114 -10.355 1.00 96.75 86 ILE A O 1
ATOM 655 N N . ILE A 1 87 ? -3.576 -6.068 -9.497 1.00 95.25 87 ILE A N 1
ATOM 656 C CA . ILE A 1 87 ? -2.701 -5.368 -10.444 1.00 95.25 87 ILE A CA 1
ATOM 657 C C . ILE A 1 87 ? -1.257 -5.857 -10.316 1.00 95.25 87 ILE A C 1
ATOM 659 O O . ILE A 1 87 ? -0.624 -6.185 -11.317 1.00 95.25 87 ILE A O 1
ATOM 663 N N . TYR A 1 88 ? -0.731 -5.968 -9.098 1.00 94.88 88 TYR A N 1
ATOM 664 C CA . TYR A 1 88 ? 0.642 -6.425 -8.900 1.00 94.88 88 TYR A CA 1
ATOM 665 C C . TYR A 1 88 ? 0.834 -7.914 -9.216 1.00 94.88 88 TYR A C 1
ATOM 667 O O . TYR A 1 88 ? 1.887 -8.298 -9.727 1.00 94.88 88 TYR A O 1
ATOM 675 N N . SER A 1 89 ? -0.198 -8.741 -9.027 1.00 94.50 89 SER A N 1
ATOM 676 C CA . SER A 1 89 ? -0.188 -10.122 -9.527 1.00 94.50 89 SER A CA 1
ATOM 677 C C . SER A 1 89 ? -0.113 -10.156 -11.056 1.00 94.50 89 SER A C 1
ATOM 679 O O . SER A 1 89 ? 0.653 -10.935 -11.622 1.00 94.50 89 SER A O 1
ATOM 681 N N . ALA A 1 90 ? -0.842 -9.269 -11.743 1.00 92.25 90 ALA A N 1
ATOM 682 C CA . ALA A 1 90 ? -0.742 -9.133 -13.194 1.00 92.25 90 ALA A CA 1
ATOM 683 C C . ALA A 1 90 ? 0.663 -8.676 -13.625 1.00 92.25 90 ALA A C 1
ATOM 685 O O . ALA A 1 90 ? 1.193 -9.190 -14.609 1.00 92.25 90 ALA A O 1
ATOM 686 N N . TYR A 1 91 ? 1.317 -7.787 -12.867 1.00 90.81 91 TYR A N 1
ATOM 687 C CA . TYR A 1 91 ? 2.685 -7.357 -13.185 1.00 90.81 91 TYR A CA 1
ATOM 688 C C . TYR A 1 91 ? 3.646 -8.540 -13.218 1.00 90.81 91 TYR A C 1
ATOM 690 O O . TYR A 1 91 ? 4.444 -8.676 -14.148 1.00 90.81 91 TYR A O 1
ATOM 698 N N . TRP A 1 92 ? 3.536 -9.410 -12.215 1.00 88.25 92 TRP A N 1
ATOM 699 C CA . TRP A 1 92 ? 4.333 -10.623 -12.133 1.00 88.25 92 TRP A CA 1
ATOM 700 C C . TRP A 1 92 ? 4.083 -11.561 -13.318 1.00 88.25 92 TRP A C 1
ATOM 702 O O . TRP A 1 92 ? 5.030 -11.966 -13.993 1.00 88.25 92 TRP A O 1
ATOM 712 N N . LEU A 1 93 ? 2.813 -11.865 -13.596 1.00 90.12 93 LEU A N 1
ATOM 713 C CA . LEU A 1 93 ? 2.425 -12.840 -14.617 1.00 90.12 93 LEU A CA 1
ATOM 714 C C . LEU A 1 93 ? 2.794 -12.397 -16.038 1.00 90.12 93 LEU A C 1
ATOM 716 O O . LEU A 1 93 ? 3.290 -13.213 -16.816 1.00 90.12 93 LEU A O 1
ATOM 720 N N . TYR A 1 94 ? 2.569 -11.124 -16.374 1.00 90.38 94 TYR A N 1
ATOM 721 C CA . TYR A 1 94 ? 2.721 -10.633 -17.747 1.00 90.38 94 TYR A CA 1
ATOM 722 C C . TYR A 1 94 ? 4.117 -10.096 -18.061 1.00 90.38 94 TYR A C 1
ATOM 724 O O . TYR A 1 94 ? 4.584 -10.267 -19.185 1.00 90.38 94 TYR A O 1
ATOM 732 N N . PHE A 1 95 ? 4.798 -9.467 -17.09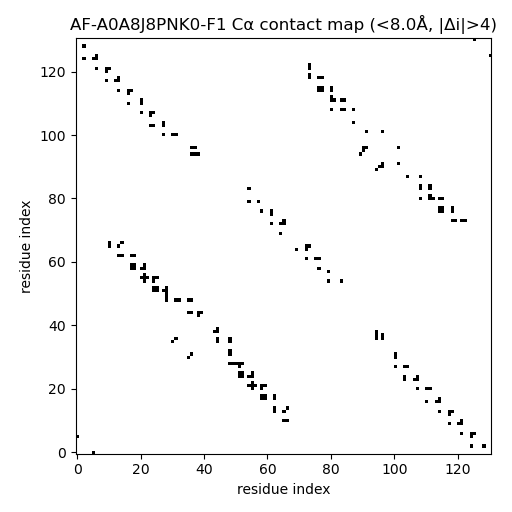9 1.00 88.94 95 PHE A N 1
ATOM 733 C CA . PHE A 1 95 ? 6.064 -8.774 -17.373 1.00 88.94 95 PHE A CA 1
ATOM 734 C C . PHE A 1 95 ? 7.290 -9.469 -16.789 1.00 88.94 95 PHE A C 1
ATOM 736 O O . PHE A 1 95 ? 8.400 -9.100 -17.164 1.00 88.94 95 PHE A O 1
ATOM 743 N N . LYS A 1 96 ? 7.106 -10.458 -15.896 1.00 86.94 96 LYS A N 1
ATOM 744 C CA . LYS A 1 96 ? 8.186 -11.210 -15.228 1.00 86.94 96 LYS A CA 1
ATOM 745 C C . LYS A 1 96 ? 9.332 -10.289 -14.777 1.00 86.94 96 LYS A C 1
ATOM 747 O O . LYS A 1 96 ? 10.459 -10.416 -15.263 1.00 86.94 96 LYS A O 1
ATOM 752 N N . PRO A 1 97 ? 9.037 -9.304 -13.911 1.00 86.00 97 PRO A N 1
ATOM 753 C CA . PRO A 1 97 ? 9.995 -8.277 -13.545 1.00 86.00 97 PRO A CA 1
ATOM 754 C C . PRO A 1 97 ? 11.253 -8.869 -12.881 1.00 86.00 97 PRO A C 1
ATOM 756 O O . PRO A 1 97 ? 11.180 -9.928 -12.252 1.00 86.00 97 PRO A O 1
ATOM 759 N N . PRO A 1 98 ? 12.398 -8.163 -12.965 1.00 88.81 98 PRO A N 1
ATOM 760 C CA . PRO A 1 98 ? 13.604 -8.490 -12.212 1.00 88.81 98 PRO A CA 1
ATOM 761 C C . PRO A 1 98 ? 13.345 -8.679 -10.713 1.00 88.81 98 PRO A C 1
ATOM 763 O O . PRO A 1 98 ? 12.436 -8.071 -10.142 1.00 88.81 98 PRO A O 1
ATOM 766 N N . PHE A 1 99 ? 14.205 -9.466 -10.064 1.00 89.75 99 PHE A N 1
ATOM 767 C CA . PHE A 1 99 ? 14.062 -9.833 -8.653 1.00 89.75 99 PHE A CA 1
ATOM 768 C C . PHE A 1 99 ? 13.955 -8.620 -7.711 1.00 89.75 99 PHE A C 1
ATOM 770 O O . PHE A 1 99 ? 13.110 -8.615 -6.820 1.00 89.75 99 PHE A O 1
ATOM 777 N N . ASP A 1 100 ? 14.723 -7.555 -7.964 1.00 90.62 100 ASP A N 1
ATOM 778 C CA . ASP A 1 100 ? 14.665 -6.312 -7.182 1.00 90.62 100 ASP A CA 1
ATOM 779 C C . ASP A 1 100 ? 13.243 -5.718 -7.151 1.00 90.62 100 ASP A C 1
ATOM 781 O O . ASP A 1 100 ? 12.739 -5.344 -6.097 1.00 90.62 100 ASP A O 1
ATOM 785 N N . ILE A 1 101 ? 12.569 -5.667 -8.307 1.00 92.62 101 ILE A N 1
ATOM 786 C CA . ILE A 1 101 ? 11.201 -5.141 -8.448 1.00 92.62 101 ILE A CA 1
ATOM 787 C C . ILE A 1 101 ? 10.193 -6.100 -7.811 1.00 92.62 101 ILE A C 1
ATOM 789 O O . ILE A 1 101 ? 9.233 -5.667 -7.169 1.00 92.62 101 ILE A O 1
ATOM 793 N N . LEU A 1 102 ? 10.424 -7.405 -7.960 1.00 92.62 102 LEU A N 1
ATOM 794 C CA . LEU A 1 102 ? 9.574 -8.433 -7.377 1.00 92.62 102 LEU A CA 1
ATOM 795 C C . LEU A 1 102 ? 9.502 -8.331 -5.850 1.00 92.62 102 LEU A C 1
ATOM 797 O O . LEU A 1 102 ? 8.413 -8.448 -5.292 1.00 92.62 102 LEU A O 1
ATOM 801 N N . ILE A 1 103 ? 10.630 -8.087 -5.177 1.00 94.31 103 ILE A N 1
ATOM 802 C CA . ILE A 1 103 ? 10.665 -7.945 -3.713 1.00 94.31 103 ILE A CA 1
ATOM 803 C C . ILE A 1 103 ? 9.723 -6.828 -3.258 1.00 94.31 103 ILE A C 1
ATOM 805 O O . ILE A 1 103 ? 8.941 -7.021 -2.323 1.00 94.31 103 ILE A O 1
ATOM 809 N N . PHE A 1 104 ? 9.755 -5.677 -3.936 1.00 94.50 104 PHE A N 1
ATOM 810 C CA . PHE A 1 104 ? 8.851 -4.567 -3.635 1.00 94.50 104 PHE A CA 1
ATOM 811 C C . PHE A 1 104 ? 7.391 -4.945 -3.881 1.00 94.50 104 PHE A C 1
ATOM 813 O O . PHE A 1 104 ? 6.552 -4.712 -3.013 1.00 94.50 104 PHE A O 1
ATOM 820 N N . ILE A 1 105 ? 7.093 -5.571 -5.023 1.00 95.00 105 ILE A N 1
ATOM 821 C CA . ILE A 1 105 ? 5.742 -6.035 -5.365 1.00 95.00 105 ILE A CA 1
ATOM 822 C C . ILE A 1 105 ? 5.187 -6.972 -4.282 1.00 95.00 105 ILE A C 1
ATOM 824 O O . ILE A 1 105 ? 4.100 -6.726 -3.760 1.00 95.00 105 ILE A O 1
ATOM 828 N N . ILE A 1 106 ? 5.940 -8.006 -3.900 1.00 95.69 106 ILE A N 1
ATOM 829 C CA . ILE A 1 106 ? 5.506 -8.985 -2.894 1.00 95.69 106 ILE A CA 1
ATOM 830 C C . ILE A 1 106 ? 5.330 -8.315 -1.531 1.00 95.69 106 ILE A C 1
ATOM 832 O O . ILE A 1 106 ? 4.334 -8.566 -0.855 1.00 95.69 106 ILE A O 1
ATOM 836 N N . SER A 1 107 ? 6.248 -7.428 -1.142 1.00 96.69 107 SER A N 1
ATOM 837 C CA . SER A 1 107 ? 6.165 -6.706 0.134 1.00 96.69 107 SER A CA 1
ATOM 838 C C . SER A 1 107 ? 4.921 -5.816 0.206 1.00 96.69 107 SER A C 1
ATOM 840 O O . SER A 1 107 ? 4.217 -5.815 1.214 1.00 96.69 107 SER A O 1
ATOM 842 N N . ILE A 1 108 ? 4.600 -5.104 -0.880 1.00 96.69 108 ILE A N 1
ATOM 843 C CA . ILE A 1 108 ? 3.384 -4.284 -0.976 1.00 96.69 108 ILE A CA 1
ATOM 844 C C . ILE A 1 108 ? 2.134 -5.166 -0.901 1.00 96.69 108 ILE A C 1
ATOM 846 O O . ILE A 1 108 ? 1.207 -4.845 -0.160 1.00 96.69 108 ILE A O 1
ATOM 850 N N . MET A 1 109 ? 2.103 -6.289 -1.621 1.00 97.31 109 MET A N 1
ATOM 851 C CA . MET A 1 109 ? 0.972 -7.222 -1.582 1.00 97.31 109 MET A CA 1
ATOM 852 C C . MET A 1 109 ? 0.768 -7.831 -0.189 1.00 97.31 109 MET A C 1
ATOM 854 O O . MET A 1 109 ? -0.367 -7.912 0.279 1.00 97.31 109 MET A O 1
ATOM 858 N N . ALA A 1 110 ? 1.848 -8.213 0.495 1.00 97.19 110 ALA A N 1
ATOM 859 C CA . ALA A 1 110 ? 1.789 -8.726 1.860 1.00 97.19 110 ALA A CA 1
ATOM 860 C C . ALA A 1 110 ? 1.227 -7.675 2.830 1.00 97.19 110 ALA A C 1
ATOM 862 O O . ALA A 1 110 ? 0.348 -7.987 3.632 1.00 97.19 110 ALA A O 1
ATOM 863 N N . LEU A 1 111 ? 1.657 -6.414 2.710 1.00 97.12 111 LEU A N 1
ATOM 864 C CA . LEU A 1 111 ? 1.083 -5.319 3.495 1.00 97.12 111 LEU A CA 1
ATOM 865 C C . LEU A 1 111 ? -0.394 -5.095 3.183 1.00 97.12 111 LEU A C 1
ATOM 867 O O . LEU A 1 111 ? -1.162 -4.905 4.117 1.00 97.12 111 LEU A O 1
ATOM 871 N N . CYS A 1 112 ? -0.814 -5.173 1.917 1.00 97.19 112 CYS A N 1
ATOM 872 C CA . CYS A 1 112 ? -2.228 -5.075 1.548 1.00 97.19 112 CYS A CA 1
ATOM 873 C C . CYS A 1 112 ? -3.078 -6.150 2.247 1.00 97.19 112 CYS A C 1
ATOM 875 O O . CYS A 1 112 ? -4.171 -5.850 2.719 1.00 97.19 112 CYS A O 1
ATOM 877 N N . LEU A 1 113 ? -2.580 -7.386 2.370 1.00 97.62 113 LEU A N 1
ATOM 878 C CA . LEU A 1 113 ? -3.280 -8.443 3.112 1.00 97.62 113 LEU A CA 1
ATOM 879 C C . LEU A 1 113 ? -3.406 -8.107 4.603 1.00 97.62 113 LEU A C 1
ATOM 881 O O . LEU A 1 113 ? -4.484 -8.251 5.177 1.00 97.62 113 LEU A O 1
ATOM 885 N N . ILE A 1 114 ? -2.331 -7.614 5.221 1.00 97.06 114 ILE A N 1
ATOM 886 C CA . ILE A 1 114 ? -2.341 -7.217 6.637 1.00 97.06 114 ILE A CA 1
ATOM 887 C C . ILE A 1 114 ? -3.275 -6.016 6.855 1.00 97.06 114 ILE A C 1
ATOM 889 O O . ILE A 1 114 ? -4.041 -6.003 7.814 1.00 97.06 114 ILE A O 1
ATOM 893 N N . GLN A 1 115 ? -3.275 -5.042 5.942 1.00 96.44 115 GLN A N 1
ATOM 894 C CA . GLN A 1 115 ? -4.176 -3.888 5.974 1.00 96.44 115 GLN A CA 1
ATOM 895 C C . GLN A 1 115 ? -5.645 -4.309 5.896 1.00 96.44 115 GLN A C 1
ATOM 897 O O . GLN A 1 115 ? -6.459 -3.757 6.625 1.00 96.44 115 GLN A O 1
ATOM 902 N N . ILE A 1 116 ? -6.003 -5.302 5.074 1.00 96.56 116 ILE A N 1
ATOM 903 C CA . ILE A 1 116 ? -7.381 -5.824 5.022 1.00 96.56 116 ILE A CA 1
ATOM 904 C C . ILE A 1 116 ? -7.814 -6.362 6.394 1.00 96.56 116 ILE A C 1
ATOM 906 O O . ILE A 1 116 ? -8.928 -6.087 6.839 1.00 96.56 116 ILE A O 1
ATOM 910 N N . VAL A 1 117 ? -6.934 -7.093 7.081 1.00 95.62 117 VAL A N 1
ATOM 911 C CA . VAL A 1 117 ? -7.212 -7.622 8.426 1.00 95.62 117 VAL A CA 1
ATOM 912 C C . VAL A 1 117 ? -7.341 -6.491 9.450 1.00 95.62 117 VAL A C 1
ATOM 914 O O . VAL A 1 117 ? -8.282 -6.484 10.240 1.0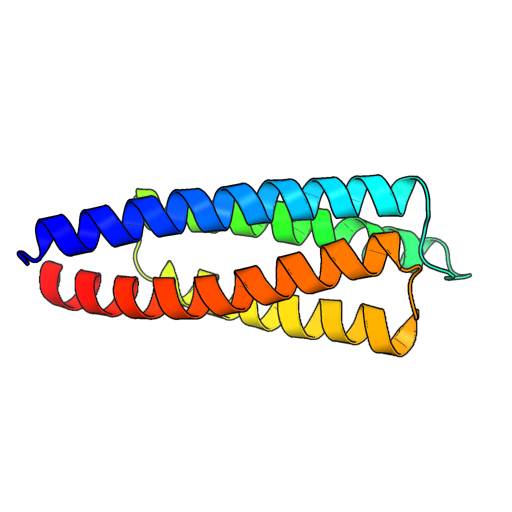0 95.62 117 VAL A O 1
ATOM 917 N N . ASP A 1 118 ? -6.439 -5.512 9.419 1.00 95.06 118 ASP A N 1
ATOM 918 C CA . ASP A 1 118 ? -6.476 -4.342 10.306 1.00 95.06 118 ASP A CA 1
ATOM 919 C C . ASP A 1 118 ? -7.768 -3.525 10.121 1.00 95.06 118 ASP A C 1
ATOM 921 O O . ASP A 1 118 ? -8.452 -3.191 11.089 1.00 95.06 118 ASP A O 1
ATOM 925 N N . LEU A 1 119 ? -8.183 -3.308 8.868 1.00 94.56 119 LEU A N 1
ATOM 926 C CA . LEU A 1 119 ? -9.435 -2.632 8.519 1.00 94.56 119 LEU A CA 1
ATOM 927 C C . LEU A 1 119 ? -10.680 -3.396 8.971 1.00 94.56 119 LEU A C 1
ATOM 929 O O . LEU A 1 119 ? -11.684 -2.778 9.319 1.00 94.56 119 LEU A O 1
ATOM 933 N N . TYR A 1 120 ? -10.636 -4.729 8.975 1.00 93.50 120 TYR A N 1
ATOM 934 C CA . TYR A 1 120 ? -11.731 -5.536 9.509 1.00 93.50 120 TYR A CA 1
ATOM 935 C C . TYR A 1 120 ? -11.925 -5.276 11.010 1.00 93.50 120 TYR A C 1
ATOM 937 O O . TYR A 1 120 ? -13.053 -5.068 11.468 1.00 93.50 120 TYR A O 1
ATOM 945 N N . TYR A 1 121 ? -10.830 -5.219 11.776 1.00 92.56 121 TYR A N 1
ATOM 946 C CA . TYR A 1 121 ? -10.887 -4.854 13.194 1.00 92.56 121 TYR A CA 1
ATOM 947 C C . TYR A 1 121 ? -11.327 -3.405 13.395 1.00 92.56 121 TYR A C 1
ATOM 949 O O . TYR A 1 121 ? -12.173 -3.145 14.251 1.00 92.56 121 TYR A O 1
ATOM 957 N N . TYR A 1 122 ? -10.821 -2.482 12.576 1.00 92.50 122 TYR A N 1
ATOM 958 C CA . TYR A 1 122 ? -11.251 -1.086 12.572 1.00 92.50 122 TYR A CA 1
ATOM 959 C C . TYR A 1 122 ? -12.768 -0.962 12.391 1.00 92.50 122 TYR A C 1
ATOM 961 O O . TYR A 1 122 ? -13.435 -0.358 13.229 1.00 92.50 122 TYR A O 1
ATOM 969 N N . ALA A 1 123 ? -13.332 -1.594 11.359 1.00 90.88 123 ALA A N 1
ATOM 970 C CA . ALA A 1 123 ? -14.760 -1.538 11.054 1.00 90.88 123 ALA A CA 1
ATOM 971 C C . ALA A 1 123 ? -15.623 -2.049 12.216 1.00 90.88 123 ALA A C 1
ATOM 973 O O . ALA A 1 123 ? -16.634 -1.440 12.572 1.00 90.88 123 ALA A O 1
ATOM 974 N N . ARG A 1 124 ? -15.200 -3.154 12.842 1.00 91.31 124 ARG A N 1
ATOM 975 C CA . ARG A 1 124 ? -15.887 -3.711 14.009 1.00 91.31 124 ARG A CA 1
ATOM 976 C C . ARG A 1 124 ? -15.882 -2.735 15.185 1.00 91.31 124 ARG A C 1
ATOM 978 O O . ARG A 1 124 ? -16.932 -2.505 15.777 1.00 91.31 124 ARG A O 1
ATOM 985 N N . ILE A 1 125 ? -14.729 -2.149 15.501 1.00 90.75 125 ILE A N 1
ATOM 986 C CA . ILE A 1 125 ? -14.590 -1.210 16.622 1.00 90.75 125 ILE A CA 1
ATOM 987 C C . ILE A 1 125 ? -15.393 0.067 16.365 1.00 90.75 125 ILE A C 1
ATOM 989 O O . ILE A 1 125 ? -16.087 0.533 17.263 1.00 90.75 125 ILE A O 1
ATOM 993 N N . GLN A 1 126 ? -15.351 0.614 15.148 1.00 88.75 126 GLN A N 1
ATOM 994 C CA . GLN A 1 126 ? -16.122 1.809 14.791 1.00 88.75 126 GLN A CA 1
ATOM 995 C C . GLN A 1 126 ? -17.629 1.578 14.950 1.00 88.75 126 GLN A C 1
ATOM 997 O O . GLN A 1 126 ? -18.312 2.419 15.529 1.00 88.75 126 GLN A O 1
ATOM 1002 N N . LYS A 1 127 ? -18.131 0.410 14.531 1.00 88.06 127 LYS A N 1
ATOM 1003 C CA . LYS A 1 127 ? -19.532 0.016 14.738 1.00 88.06 127 LYS A CA 1
ATOM 1004 C C . LYS A 1 127 ? -19.893 -0.098 16.224 1.00 88.06 127 LYS A C 1
ATOM 1006 O O . LYS A 1 127 ? -20.948 0.349 16.654 1.00 88.06 127 LYS A O 1
ATOM 1011 N N . GLU A 1 128 ? -19.007 -0.667 17.040 1.00 87.81 128 GLU A N 1
ATOM 1012 C CA . GLU A 1 128 ? -19.229 -0.756 18.491 1.00 87.81 128 GLU A CA 1
ATOM 1013 C C . GLU A 1 128 ? -19.154 0.624 19.189 1.00 87.81 128 GLU A C 1
ATOM 1015 O O . GLU A 1 128 ? -19.815 0.827 20.206 1.00 87.81 128 GLU A O 1
ATOM 1020 N N . MET A 1 129 ? -18.388 1.586 18.653 1.00 84.25 129 MET A N 1
ATOM 1021 C CA . MET A 1 129 ? -18.270 2.949 19.200 1.00 84.25 129 MET A CA 1
ATOM 1022 C C . MET A 1 129 ? -19.405 3.891 18.794 1.00 84.25 129 MET A C 1
ATOM 1024 O O . MET A 1 129 ? -19.779 4.752 19.591 1.00 84.25 129 MET A O 1
ATOM 1028 N N . PHE A 1 130 ? -19.899 3.781 17.559 1.00 80.38 130 PHE A N 1
ATOM 1029 C CA . PHE A 1 130 ? -20.758 4.796 16.938 1.00 80.38 130 PHE A CA 1
ATOM 1030 C C . PHE A 1 130 ? -22.129 4.276 16.467 1.00 80.38 130 PHE A C 1
ATOM 1032 O O . PHE A 1 130 ? -22.948 5.093 16.044 1.00 80.38 130 PHE A O 1
ATOM 1039 N N . GLY A 1 131 ? -22.409 2.972 16.597 1.00 65.62 131 GLY A N 1
ATOM 1040 C CA . GLY A 1 131 ? -23.673 2.334 16.190 1.00 65.62 131 GLY A CA 1
ATOM 1041 C C . GLY A 1 131 ? -23.683 1.869 14.739 1.00 65.62 131 GLY A C 1
ATOM 1042 O O . GLY A 1 131 ? -24.787 1.858 14.152 1.00 65.62 131 GLY A O 1
#

Nearest PDB structures (foldseek):
  3lmf-assembly1_A  TM=6.173E-01  e=6.985E-01  Nitrosospira multiformis ATCC 25196
  6zif-assembly1_C  TM=6.305E-01  e=1.236E+00  Methylocystis sp. ATCC 49242
  6q58-assembly1_A  TM=6.791E-01  e=6.495E+00  Streptomyces lividans 1326
  6qyb-assembly1_A  TM=4.841E-01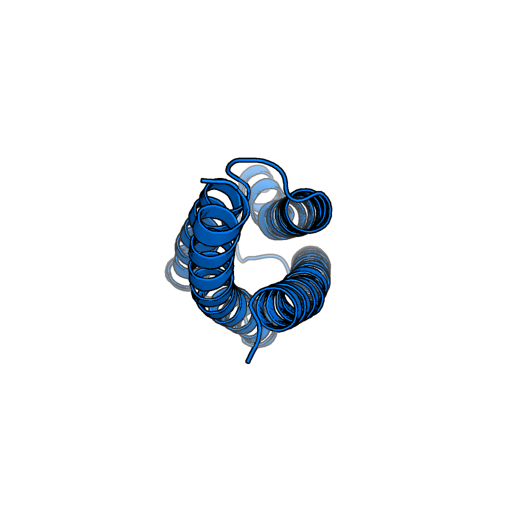  e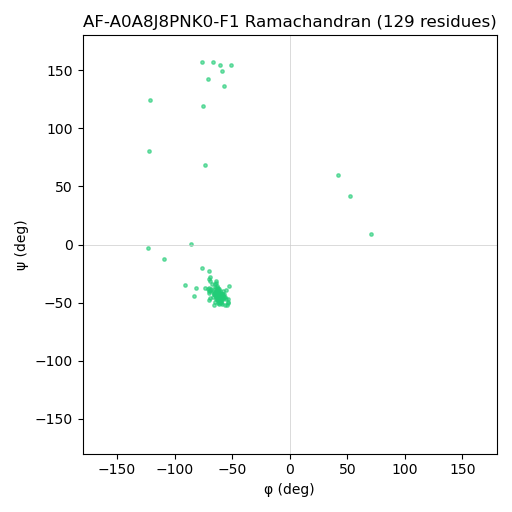=5.855E+00  Streptomyces lividans 1326
  6r01-assembly1_A  TM=5.592E-01  e=8.865E+00  Streptomyces lividans 1326

pLDDT: mean 93.03, std 4.84, range [65.62, 98.12]

Radius of gyration: 16.2 Å; Cα contacts (8 Å, |Δi|>4): 121; chains: 1; bounding box: 39×24×53 Å

Solvent-accessible surface area (backbone atoms only — not comparable to full-atom values): 6944 Å² total; per-residue (Å²): 134,57,73,68,59,53,49,52,50,46,53,51,50,47,52,51,55,32,51,52,43,25,52,48,19,44,52,47,25,54,46,29,72,78,57,56,74,91,55,88,54,66,66,62,42,53,54,63,37,44,48,33,43,54,52,17,53,50,33,52,51,37,45,52,30,54,75,68,66,42,87,64,31,45,58,56,46,38,53,50,30,54,50,48,41,53,52,52,50,47,46,47,75,76,54,62,58,58,69,76,58,44,53,46,49,52,53,48,40,53,49,29,55,53,48,43,55,50,33,53,54,44,50,53,50,50,42,74,74,74,106